Protein AF-A0AAQ1Z6I1-F1 (afdb_monomer)

Nearest PDB structures (foldseek):
  7obj-assembly1_A  TM=4.234E-01  e=6.636E+00  Synechocystis sp. PCC 6803
  4rku-assembly1_D  TM=3.471E-01  e=3.508E+00  Pisum sativum

Structure (mmCIF, N/CA/C/O backbone):
data_AF-A0AAQ1Z6I1-F1
#
_entry.id   AF-A0AAQ1Z6I1-F1
#
loop_
_atom_site.group_PDB
_atom_site.id
_atom_site.type_symbol
_atom_site.label_atom_id
_atom_site.label_alt_id
_atom_site.label_comp_id
_atom_site.label_asym_id
_atom_site.label_entity_id
_atom_site.label_seq_id
_atom_site.pdbx_PDB_ins_code
_atom_site.Cartn_x
_atom_site.Cartn_y
_atom_site.Cartn_z
_atom_site.occupancy
_atom_site.B_iso_or_equiv
_atom_site.auth_seq_id
_atom_site.auth_comp_id
_atom_site.auth_asym_id
_atom_site.au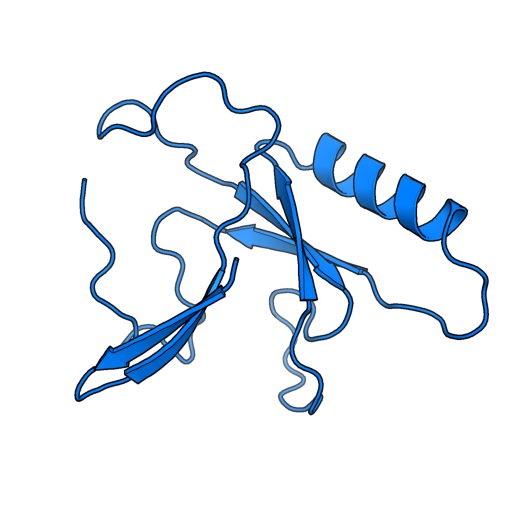th_atom_id
_atom_site.pdbx_PDB_model_num
ATOM 1 N N . MET A 1 1 ? 6.160 -12.928 1.298 1.00 53.50 1 MET A N 1
ATOM 2 C CA . MET A 1 1 ? 6.746 -13.980 0.433 1.00 53.50 1 MET A CA 1
ATOM 3 C C . MET A 1 1 ? 6.064 -13.820 -0.907 1.00 53.50 1 MET A C 1
ATOM 5 O O . MET A 1 1 ? 4.850 -13.676 -0.903 1.00 53.50 1 MET A O 1
ATOM 9 N N . GLY A 1 2 ? 6.829 -13.693 -1.987 1.00 64.69 2 GLY A N 1
ATOM 10 C CA . GLY A 1 2 ? 6.257 -13.457 -3.306 1.00 64.69 2 GLY A CA 1
ATOM 11 C C . GLY A 1 2 ? 5.891 -14.764 -4.000 1.00 64.69 2 GLY A C 1
ATOM 12 O O . GLY A 1 2 ? 6.685 -15.702 -3.958 1.00 64.69 2 GLY A O 1
ATOM 13 N N . GLU A 1 3 ? 4.718 -14.829 -4.617 1.00 70.06 3 GLU A N 1
ATOM 14 C CA . GLU A 1 3 ? 4.284 -15.962 -5.432 1.00 70.06 3 GLU A CA 1
ATOM 15 C C . GLU A 1 3 ? 4.158 -15.539 -6.894 1.00 70.06 3 GLU A C 1
ATOM 17 O O . GLU A 1 3 ? 3.620 -14.476 -7.217 1.00 70.06 3 GLU A O 1
ATOM 22 N N . HIS A 1 4 ? 4.659 -16.386 -7.790 1.00 70.81 4 HIS A N 1
ATOM 23 C CA . HIS A 1 4 ? 4.502 -16.194 -9.222 1.00 70.81 4 HIS A CA 1
ATOM 24 C C . HIS A 1 4 ? 3.125 -16.694 -9.647 1.00 70.81 4 HIS A C 1
ATOM 26 O O . HIS A 1 4 ? 2.797 -17.864 -9.437 1.00 70.81 4 HIS A O 1
ATOM 32 N N . VAL A 1 5 ? 2.327 -15.821 -10.253 1.00 65.75 5 VAL A N 1
ATOM 33 C CA . VAL A 1 5 ? 1.008 -16.170 -10.774 1.00 65.75 5 VAL A CA 1
ATOM 34 C C . VAL A 1 5 ? 1.077 -16.171 -12.292 1.00 65.75 5 VAL A C 1
ATOM 36 O O . VAL A 1 5 ? 1.119 -15.121 -12.934 1.00 65.75 5 VAL A O 1
ATOM 39 N N . ASP A 1 6 ? 1.068 -17.378 -12.856 1.00 67.38 6 ASP A N 1
ATOM 40 C CA . ASP A 1 6 ? 0.951 -17.603 -14.292 1.00 67.38 6 ASP A CA 1
ATOM 41 C C . ASP A 1 6 ? -0.499 -17.880 -14.674 1.00 67.38 6 ASP A C 1
ATOM 43 O O . ASP A 1 6 ? -1.111 -18.861 -14.249 1.00 67.38 6 ASP A O 1
ATOM 47 N N . SER A 1 7 ? -1.046 -17.029 -15.535 1.00 63.44 7 SER A N 1
ATOM 48 C CA . SER A 1 7 ? -2.327 -17.247 -16.197 1.00 63.44 7 SER A CA 1
ATOM 49 C C . SER A 1 7 ? -2.171 -17.072 -17.711 1.00 63.44 7 SER A C 1
ATOM 51 O O . SER A 1 7 ? -1.276 -16.354 -18.156 1.00 63.44 7 SER A O 1
ATOM 53 N N . PRO A 1 8 ? -3.077 -17.626 -18.540 1.00 62.72 8 PRO A N 1
ATOM 54 C CA . PRO A 1 8 ? -3.033 -17.441 -19.995 1.00 62.72 8 PRO A CA 1
ATOM 55 C C . PRO A 1 8 ? -3.081 -15.978 -20.468 1.00 62.72 8 PRO A C 1
ATOM 57 O O . PRO A 1 8 ? -2.889 -15.718 -21.653 1.00 62.72 8 PRO A O 1
ATOM 60 N N . ARG A 1 9 ? -3.410 -15.031 -19.578 1.00 59.06 9 ARG A N 1
ATOM 61 C CA . ARG A 1 9 ? -3.564 -13.602 -19.887 1.00 59.06 9 ARG A CA 1
ATOM 62 C C . ARG A 1 9 ? -2.523 -12.716 -19.205 1.00 59.06 9 ARG A C 1
ATOM 64 O O . ARG A 1 9 ? -2.304 -11.606 -19.671 1.00 59.06 9 ARG A O 1
ATOM 71 N N . ILE A 1 10 ? -1.943 -13.166 -18.094 1.00 63.22 10 ILE A N 1
ATOM 72 C CA . ILE A 1 10 ? -1.107 -12.359 -17.201 1.00 63.22 10 ILE A CA 1
ATOM 73 C C . ILE A 1 10 ? -0.091 -13.279 -16.546 1.00 63.22 10 ILE A C 1
ATOM 75 O O . ILE A 1 10 ? -0.480 -14.272 -15.929 1.00 63.22 10 ILE A O 1
ATOM 79 N N . THR A 1 11 ? 1.170 -12.884 -16.618 1.00 67.00 11 THR A N 1
ATOM 80 C CA . THR A 1 11 ? 2.230 -13.381 -15.748 1.00 67.00 11 THR A CA 1
ATOM 81 C C . THR A 1 11 ? 2.592 -12.238 -14.810 1.00 67.00 11 THR A C 1
ATOM 83 O O . THR A 1 11 ? 3.016 -11.176 -15.272 1.00 67.00 11 THR A O 1
ATOM 86 N N . CYS A 1 12 ? 2.361 -12.407 -13.510 1.00 69.50 12 CYS A N 1
ATOM 87 C CA . CYS A 1 12 ? 2.697 -11.390 -12.520 1.00 69.50 12 CYS A CA 1
ATOM 88 C C . CYS A 1 12 ? 3.325 -11.988 -11.2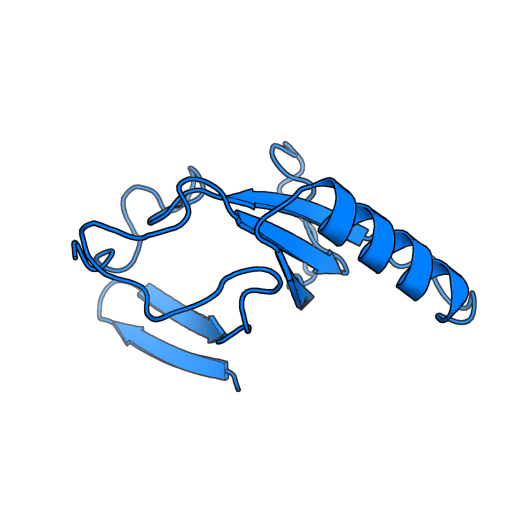64 1.00 69.50 12 CYS A C 1
ATOM 90 O O . CYS A 1 12 ? 3.154 -13.162 -10.935 1.00 69.50 12 CYS A O 1
ATOM 92 N N . TRP A 1 13 ? 4.061 -11.137 -10.555 1.00 73.75 13 TRP A N 1
ATOM 93 C CA . TRP A 1 13 ? 4.539 -11.421 -9.215 1.00 73.75 13 TRP A CA 1
ATOM 94 C C . TRP A 1 13 ? 3.524 -10.870 -8.217 1.00 73.75 13 TRP A C 1
ATOM 96 O O . TRP A 1 13 ? 3.121 -9.710 -8.314 1.00 73.75 13 TRP A O 1
ATOM 106 N N . THR A 1 14 ? 3.079 -11.709 -7.290 1.00 77.44 14 THR A N 1
ATOM 107 C CA . THR A 1 14 ? 2.190 -11.312 -6.198 1.00 77.44 14 THR A CA 1
ATOM 108 C C . THR A 1 14 ? 2.964 -11.285 -4.900 1.00 77.44 14 THR A C 1
ATOM 110 O O . THR A 1 14 ? 3.785 -12.160 -4.655 1.00 77.44 14 THR A O 1
ATOM 113 N N . GLU A 1 15 ? 2.713 -10.287 -4.060 1.00 80.25 15 GLU A N 1
ATOM 114 C CA . GLU A 1 15 ? 3.332 -10.178 -2.743 1.00 80.25 15 GLU A CA 1
ATOM 115 C C . GLU A 1 15 ? 2.262 -10.000 -1.675 1.00 80.25 15 GLU A C 1
ATOM 117 O O . GLU A 1 15 ? 1.380 -9.147 -1.790 1.00 80.25 15 GLU A O 1
ATOM 122 N N . GLU A 1 16 ? 2.351 -10.804 -0.617 1.00 83.56 16 GLU A N 1
ATOM 123 C CA . GLU A 1 16 ? 1.522 -10.622 0.569 1.00 83.56 16 GLU A CA 1
ATOM 124 C C . GLU A 1 16 ? 2.185 -9.637 1.537 1.00 83.56 16 GLU A C 1
ATOM 126 O O . GLU A 1 16 ? 3.332 -9.836 1.957 1.00 83.56 16 GLU A O 1
ATOM 131 N N . VAL A 1 17 ? 1.436 -8.600 1.923 1.00 84.25 17 VAL A N 1
ATOM 132 C CA . VAL A 1 17 ? 1.873 -7.572 2.874 1.00 84.25 17 VAL A CA 1
ATOM 133 C C . VAL A 1 17 ? 0.833 -7.431 3.989 1.00 84.25 17 VAL A C 1
ATOM 135 O O . VAL A 1 17 ? -0.355 -7.269 3.701 1.00 84.25 17 VAL A O 1
ATOM 138 N N . PRO A 1 18 ? 1.244 -7.464 5.271 1.00 86.69 18 PRO A N 1
ATOM 139 C CA . PRO A 1 18 ? 0.319 -7.298 6.382 1.00 86.69 18 PRO A CA 1
ATOM 140 C C . PRO A 1 18 ? -0.230 -5.870 6.422 1.00 86.69 18 PRO A C 1
ATOM 142 O O . PRO A 1 18 ? 0.528 -4.897 6.449 1.00 86.69 18 PRO A O 1
ATOM 145 N N . LEU A 1 19 ? -1.557 -5.752 6.482 1.00 88.81 19 LEU A N 1
ATOM 146 C CA . LEU A 1 19 ? -2.240 -4.471 6.607 1.00 88.81 19 LEU A CA 1
ATOM 147 C C . LEU A 1 19 ? -2.175 -3.960 8.053 1.00 88.81 19 LEU A C 1
ATOM 149 O O . LEU A 1 19 ? -2.862 -4.460 8.944 1.00 88.81 19 LEU A O 1
ATOM 153 N N .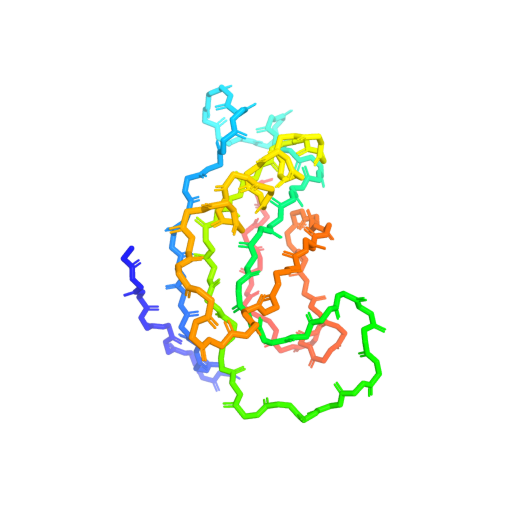 GLN A 1 20 ? -1.355 -2.939 8.279 1.00 90.75 20 GLN A N 1
ATOM 154 C CA . GLN A 1 20 ? -1.165 -2.319 9.585 1.00 90.75 20 GLN A CA 1
ATOM 155 C C . GLN A 1 20 ? -2.365 -1.446 9.963 1.00 90.75 20 GLN A C 1
ATOM 157 O O . GLN A 1 20 ? -2.881 -0.677 9.149 1.00 90.75 20 GLN A O 1
ATOM 162 N N . GLY A 1 21 ? -2.785 -1.536 11.227 1.00 86.88 21 GLY A N 1
ATOM 163 C CA . GLY A 1 21 ? -3.940 -0.793 11.739 1.00 86.88 21 GLY A CA 1
ATOM 164 C C . GLY A 1 21 ? -5.294 -1.379 11.328 1.00 86.88 21 GLY A C 1
ATOM 165 O O . GLY A 1 21 ? -6.308 -0.692 11.449 1.00 86.88 21 GLY A O 1
ATOM 166 N N . TRP A 1 22 ? -5.325 -2.620 10.833 1.00 88.06 22 TRP A N 1
ATOM 167 C CA . TRP A 1 22 ? -6.554 -3.371 10.594 1.00 88.06 22 TRP A CA 1
ATOM 168 C C . TRP A 1 22 ? -6.717 -4.487 11.625 1.00 88.06 22 TRP A C 1
ATOM 170 O O . TRP A 1 22 ? -5.847 -5.344 11.769 1.00 88.06 22 TRP A O 1
ATOM 180 N N . GLU A 1 23 ? -7.853 -4.499 12.321 1.00 82.19 23 GLU A N 1
ATOM 181 C CA . GLU A 1 23 ? -8.185 -5.543 13.287 1.00 82.19 23 GLU A CA 1
ATOM 182 C C . GLU A 1 23 ? -9.308 -6.445 12.766 1.00 82.19 23 GLU A C 1
ATOM 184 O O . GLU A 1 23 ? -10.461 -6.034 12.591 1.00 82.19 23 GLU A O 1
ATOM 189 N N . GLY A 1 24 ? -8.967 -7.719 12.575 1.00 76.31 24 GLY A N 1
ATOM 190 C CA . GLY A 1 24 ? -9.898 -8.769 12.177 1.00 76.31 24 GLY A CA 1
ATOM 191 C C . GLY A 1 24 ? -9.665 -9.294 10.764 1.00 76.31 24 GLY A C 1
ATOM 192 O O . GLY A 1 24 ? -8.778 -8.853 10.037 1.00 76.31 24 GLY A O 1
ATOM 193 N N . LYS A 1 25 ? -10.469 -10.289 10.384 1.00 76.50 25 LYS A N 1
ATOM 194 C CA . LYS A 1 25 ? -10.433 -10.865 9.037 1.00 76.50 25 LYS A CA 1
ATOM 195 C C . LYS A 1 25 ? -11.122 -9.926 8.051 1.00 76.50 25 LYS A C 1
ATOM 197 O O . LYS A 1 25 ? -12.092 -9.266 8.411 1.00 76.50 25 LYS A O 1
ATOM 202 N N . LEU A 1 26 ? -10.614 -9.886 6.823 1.00 72.69 26 LEU A N 1
ATOM 203 C CA . LEU A 1 26 ? -11.313 -9.264 5.704 1.00 72.69 26 LEU A CA 1
ATOM 204 C C . LEU A 1 26 ? -12.543 -10.113 5.360 1.00 72.69 26 LEU A C 1
ATOM 206 O O . LEU A 1 26 ? -12.419 -11.319 5.145 1.00 72.69 26 LEU A O 1
ATOM 210 N N . ASP A 1 27 ? -13.718 -9.490 5.332 1.00 75.25 27 ASP A N 1
ATOM 211 C CA . ASP A 1 27 ? -14.970 -10.111 4.891 1.00 75.25 27 ASP A CA 1
ATOM 212 C C . ASP A 1 27 ? -15.828 -9.121 4.083 1.00 75.25 27 ASP A C 1
ATOM 214 O O . ASP A 1 27 ? -15.526 -7.928 4.023 1.00 75.25 27 ASP A O 1
ATOM 218 N N . LYS A 1 28 ? -16.917 -9.605 3.467 1.00 68.25 28 LYS A N 1
ATOM 219 C CA . LYS A 1 28 ? -17.794 -8.802 2.587 1.00 68.25 28 LYS A CA 1
ATOM 220 C C . LYS A 1 28 ? -18.348 -7.529 3.240 1.00 68.25 28 LYS A C 1
ATOM 222 O O . LYS A 1 28 ? -18.693 -6.574 2.553 1.00 68.25 28 LYS A O 1
ATOM 227 N N . SER A 1 29 ? -18.502 -7.535 4.561 1.00 70.94 29 SER A N 1
ATOM 228 C CA . SER A 1 29 ? -19.053 -6.426 5.348 1.00 70.94 29 SER A CA 1
ATOM 229 C C . SER A 1 29 ? -17.974 -5.574 6.017 1.00 70.94 29 SER A C 1
ATOM 231 O O . SER A 1 29 ? -18.241 -4.449 6.439 1.00 70.94 29 SER A O 1
ATOM 233 N N . ARG A 1 30 ? -16.754 -6.109 6.112 1.00 73.94 30 ARG A N 1
ATOM 234 C CA . ARG A 1 30 ? -15.613 -5.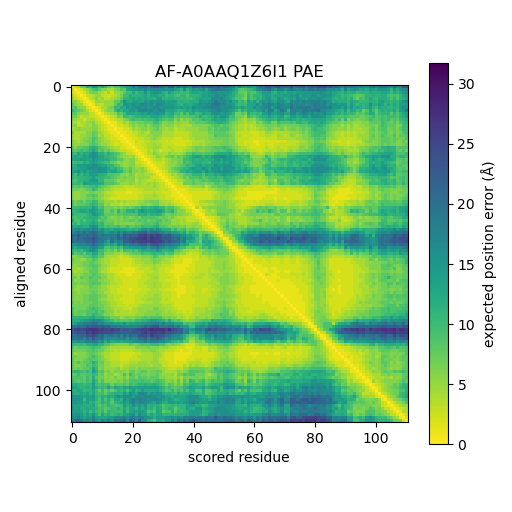529 6.813 1.00 73.94 30 ARG A CA 1
ATOM 235 C C . ARG A 1 30 ? -14.371 -5.659 5.946 1.00 73.94 30 ARG A C 1
ATOM 237 O O . ARG A 1 30 ? -13.562 -6.571 6.106 1.00 73.94 30 ARG A O 1
ATOM 244 N N . PHE A 1 31 ? -14.207 -4.689 5.059 1.00 78.06 31 PHE A N 1
ATOM 245 C CA . PHE A 1 31 ? -12.983 -4.482 4.302 1.00 78.06 31 PHE A CA 1
ATOM 246 C C . PHE A 1 31 ? -12.636 -2.986 4.290 1.00 78.06 31 PHE A C 1
ATOM 248 O O . PHE A 1 31 ? -13.538 -2.140 4.332 1.00 78.06 31 PHE A O 1
ATOM 255 N N . PRO A 1 32 ? -11.343 -2.626 4.286 1.00 76.56 32 PRO A N 1
ATOM 256 C CA . PRO A 1 32 ? -10.924 -1.240 4.182 1.00 76.56 32 PRO A CA 1
ATOM 257 C C . PRO A 1 32 ? -11.308 -0.724 2.795 1.00 76.56 32 PRO A C 1
ATOM 259 O O . PRO A 1 32 ? -10.937 -1.307 1.778 1.00 76.56 32 PRO A O 1
ATOM 262 N N . LYS A 1 33 ? -12.056 0.382 2.751 1.00 82.06 33 LYS A N 1
ATOM 263 C CA . LYS A 1 33 ? -12.371 1.049 1.478 1.00 82.06 33 LYS A CA 1
ATOM 264 C C . LYS A 1 33 ? -11.109 1.565 0.793 1.00 82.06 33 LYS A C 1
ATOM 266 O O . LYS A 1 33 ? -11.031 1.538 -0.426 1.00 82.06 33 LYS A O 1
ATOM 271 N N . LEU A 1 34 ? -10.149 2.013 1.598 1.00 88.19 34 LEU A N 1
ATOM 272 C CA . LEU A 1 34 ? -8.898 2.602 1.159 1.00 88.19 34 LEU A CA 1
ATOM 273 C C . LEU A 1 34 ? -7.748 2.040 1.995 1.00 88.19 34 LEU A C 1
ATOM 275 O O . LEU A 1 34 ? -7.868 1.900 3.214 1.00 88.19 34 LEU A O 1
ATOM 279 N N . VAL A 1 35 ? -6.646 1.734 1.327 1.00 91.31 35 VAL A N 1
ATOM 280 C CA . VAL A 1 35 ? -5.382 1.291 1.907 1.00 91.31 35 VAL A CA 1
ATOM 281 C C . VAL A 1 35 ? -4.277 2.195 1.374 1.00 91.31 35 VAL A C 1
ATOM 283 O O . VAL A 1 35 ? -4.303 2.621 0.224 1.00 91.31 35 VAL A O 1
ATOM 286 N N . TYR A 1 36 ? -3.298 2.486 2.219 1.00 93.06 36 TYR A N 1
ATOM 287 C CA . TYR A 1 36 ? -2.130 3.283 1.876 1.00 93.06 36 TYR A CA 1
ATOM 288 C C . TYR A 1 36 ? -0.931 2.351 1.737 1.00 93.06 36 TYR A C 1
ATOM 290 O O . TYR A 1 36 ? -0.428 1.834 2.737 1.00 93.06 36 TYR A O 1
ATOM 298 N N . LEU A 1 37 ? -0.498 2.106 0.502 1.00 91.50 37 LEU A N 1
ATOM 299 C CA . LEU A 1 37 ? 0.683 1.297 0.208 1.00 91.50 37 LEU A CA 1
ATOM 300 C C . LEU A 1 37 ? 1.923 2.179 0.207 1.00 91.50 37 LEU A C 1
ATOM 302 O O . LEU A 1 37 ? 1.977 3.168 -0.520 1.00 91.50 37 LEU A O 1
ATOM 306 N N . VAL A 1 38 ? 2.917 1.800 1.001 1.00 90.94 38 VAL A N 1
ATOM 307 C CA . VAL A 1 38 ? 4.241 2.419 1.015 1.00 90.94 38 VAL A CA 1
ATOM 308 C C . VAL A 1 38 ? 5.176 1.552 0.199 1.00 90.94 38 VAL A C 1
ATOM 310 O O . VAL A 1 38 ? 5.304 0.355 0.460 1.00 90.94 38 VAL A O 1
ATOM 313 N N . PHE A 1 39 ? 5.860 2.163 -0.753 1.00 88.25 39 PHE A N 1
ATOM 314 C CA . PHE A 1 39 ? 6.859 1.491 -1.568 1.00 88.25 39 PHE A CA 1
ATOM 315 C C . PHE A 1 39 ? 8.079 2.387 -1.757 1.00 88.25 39 PHE A C 1
ATOM 317 O O . PHE A 1 39 ? 8.021 3.611 -1.572 1.00 88.25 39 PHE A O 1
ATOM 324 N N . ARG A 1 40 ? 9.199 1.736 -2.053 1.00 85.62 40 ARG A N 1
ATOM 325 C CA . ARG A 1 40 ? 10.487 2.356 -2.345 1.00 85.62 40 ARG A CA 1
ATOM 326 C C . ARG A 1 40 ? 10.800 2.179 -3.822 1.00 85.62 40 ARG A C 1
ATOM 328 O O . ARG A 1 40 ? 10.607 1.087 -4.356 1.00 85.62 40 ARG A O 1
ATOM 335 N N . GLU A 1 41 ? 11.319 3.239 -4.428 1.00 80.12 41 GLU A N 1
ATOM 336 C CA . GLU A 1 41 ? 11.527 3.364 -5.872 1.00 80.12 41 GLU A CA 1
ATOM 337 C C . GLU A 1 41 ? 10.239 3.185 -6.701 1.00 80.12 41 GLU A C 1
ATOM 339 O O . GLU A 1 41 ? 9.158 2.890 -6.188 1.00 80.12 41 GLU A O 1
ATOM 344 N N . GLY A 1 42 ? 10.341 3.368 -8.017 1.00 75.31 42 GLY A N 1
ATOM 345 C CA . GLY A 1 42 ? 9.218 3.243 -8.939 1.00 75.31 42 GLY A CA 1
ATOM 346 C C . GLY A 1 42 ? 8.419 4.540 -9.071 1.00 75.31 42 GLY A C 1
ATOM 347 O O . GLY A 1 42 ? 8.926 5.639 -8.877 1.00 75.31 42 GLY A O 1
ATOM 348 N N . TYR A 1 43 ? 7.150 4.437 -9.471 1.00 75.81 43 TYR A N 1
ATOM 349 C CA . TYR A 1 43 ? 6.373 5.620 -9.848 1.00 75.81 43 TYR A CA 1
ATOM 350 C C . TYR A 1 43 ? 5.516 6.157 -8.706 1.00 75.81 43 TYR A C 1
ATOM 352 O O . TYR A 1 43 ? 4.689 5.448 -8.129 1.00 75.81 43 TYR A O 1
ATOM 360 N N . ALA A 1 44 ? 5.599 7.467 -8.482 1.00 77.56 44 ALA A N 1
ATOM 361 C CA . ALA A 1 44 ? 4.585 8.185 -7.724 1.00 77.56 44 ALA A CA 1
ATOM 362 C C . ALA A 1 44 ? 3.182 7.962 -8.324 1.00 77.56 44 ALA A C 1
ATOM 364 O O . ALA A 1 44 ? 3.016 7.802 -9.540 1.00 77.56 44 ALA A O 1
ATOM 365 N N . GLN A 1 45 ? 2.157 7.964 -7.468 1.00 77.50 45 GLN A N 1
ATOM 366 C CA . GLN A 1 45 ? 0.781 7.769 -7.921 1.00 77.50 45 GLN A CA 1
ATOM 367 C C . GLN A 1 45 ? 0.409 8.866 -8.919 1.00 77.50 45 GLN A C 1
ATOM 369 O O . GLN A 1 45 ? 0.707 10.036 -8.688 1.00 77.50 45 GLN A O 1
ATOM 374 N N . HIS A 1 46 ? -0.239 8.492 -10.023 1.00 76.81 46 HIS A N 1
ATOM 375 C CA . HIS A 1 46 ? -0.615 9.411 -11.107 1.00 76.81 46 HIS A CA 1
ATOM 376 C C . HIS A 1 46 ? 0.564 10.069 -11.848 1.00 76.81 46 HIS A C 1
ATOM 378 O O . HIS A 1 46 ? 0.355 11.022 -12.601 1.00 76.81 46 HIS A O 1
ATOM 384 N N . SER A 1 47 ? 1.793 9.568 -11.685 1.00 73.06 47 SER A N 1
ATOM 385 C CA . SER A 1 47 ? 2.921 10.022 -12.498 1.00 73.06 47 SER A CA 1
ATOM 386 C C . SER A 1 47 ? 2.699 9.680 -13.974 1.00 73.06 47 SER A C 1
ATOM 388 O O . SER A 1 47 ? 2.338 8.557 -14.327 1.00 73.06 47 SER A O 1
ATOM 390 N N . SER A 1 48 ? 2.931 10.658 -14.851 1.00 64.12 48 SER A N 1
ATOM 391 C CA . SER A 1 48 ? 2.882 10.493 -16.308 1.00 64.12 48 SER A CA 1
ATOM 392 C C . SER A 1 48 ? 4.180 9.923 -16.887 1.00 64.12 48 SER A C 1
ATOM 394 O O . SER A 1 48 ? 4.221 9.560 -18.067 1.00 64.12 48 SER A O 1
ATOM 396 N N . VAL A 1 49 ? 5.241 9.845 -16.076 1.00 61.94 49 VAL A N 1
ATOM 397 C CA . VAL A 1 49 ? 6.535 9.290 -16.474 1.00 61.94 49 VAL A CA 1
ATOM 398 C C . VAL A 1 49 ? 6.381 7.778 -16.574 1.00 61.94 49 VAL A C 1
ATOM 400 O O . VAL A 1 49 ? 6.044 7.119 -15.602 1.00 61.94 49 VAL A O 1
ATOM 403 N N . ARG A 1 50 ? 6.590 7.235 -17.776 1.00 55.94 50 ARG A N 1
ATOM 404 C CA . ARG A 1 50 ? 6.324 5.824 -18.109 1.00 55.94 50 ARG A CA 1
ATOM 405 C C . ARG A 1 50 ? 7.537 4.902 -17.965 1.00 55.94 50 ARG A C 1
ATOM 407 O O . ARG A 1 50 ? 7.422 3.735 -18.326 1.00 55.94 50 ARG A O 1
ATOM 414 N N . TYR A 1 51 ? 8.692 5.424 -17.539 1.00 51.00 51 TYR A N 1
ATOM 415 C CA . TYR A 1 51 ? 9.946 4.671 -17.593 1.00 51.00 51 TYR A CA 1
ATOM 416 C C . TYR A 1 51 ? 10.913 4.980 -16.433 1.00 51.00 51 TYR A C 1
ATOM 418 O O . TYR A 1 51 ? 11.755 5.868 -16.511 1.00 51.00 51 TYR A O 1
ATOM 426 N N . GLN A 1 52 ? 10.793 4.215 -15.357 1.00 55.50 52 GLN A N 1
ATOM 427 C CA . GLN A 1 52 ? 11.892 3.716 -14.551 1.00 55.50 52 GLN A CA 1
ATOM 428 C C . GLN A 1 52 ? 11.890 2.196 -14.745 1.00 55.50 52 GLN A C 1
ATOM 430 O O . GLN A 1 52 ? 10.861 1.547 -14.569 1.00 55.50 52 GLN A O 1
ATOM 435 N N . GLU A 1 53 ? 13.039 1.624 -15.103 1.00 57.19 53 GLU A N 1
ATOM 436 C CA . GLU A 1 53 ? 13.251 0.165 -15.175 1.00 57.19 53 GLU A CA 1
ATOM 437 C C . GLU A 1 53 ? 13.253 -0.497 -13.785 1.00 57.19 53 GLU A C 1
ATOM 439 O O . GLU A 1 53 ? 13.553 -1.680 -13.642 1.00 57.19 53 GLU A O 1
ATOM 444 N N . ILE A 1 54 ? 12.946 0.275 -12.742 1.00 63.56 54 ILE A N 1
ATOM 445 C CA . ILE A 1 54 ? 13.041 -0.143 -11.357 1.00 63.56 54 ILE A CA 1
ATOM 446 C C . ILE A 1 54 ? 11.685 -0.690 -10.926 1.00 63.56 54 ILE A C 1
ATOM 448 O O . ILE A 1 54 ? 10.662 -0.006 -10.989 1.00 63.56 54 ILE A O 1
ATOM 452 N N . SER A 1 55 ? 11.691 -1.951 -10.503 1.00 68.25 55 SER A N 1
ATOM 453 C CA . SER A 1 55 ? 10.520 -2.580 -9.899 1.00 68.25 55 SER A CA 1
ATOM 454 C C . SER A 1 55 ? 10.291 -1.963 -8.514 1.00 68.25 55 SER A C 1
ATOM 456 O O . SER A 1 55 ? 11.227 -1.981 -7.712 1.00 68.25 55 SER A O 1
ATOM 458 N N . PRO A 1 56 ? 9.102 -1.397 -8.230 1.00 76.94 56 PRO A N 1
ATOM 459 C CA . PRO A 1 56 ? 8.812 -0.822 -6.923 1.00 76.94 56 PRO A CA 1
ATOM 460 C C . PRO A 1 56 ? 8.851 -1.913 -5.850 1.00 76.94 56 PRO A C 1
ATOM 462 O O . PRO A 1 56 ? 8.285 -2.989 -6.033 1.00 76.94 56 PRO A O 1
ATOM 465 N N . ASP A 1 57 ? 9.498 -1.615 -4.730 1.00 84.81 57 ASP A N 1
ATOM 466 C CA . ASP A 1 57 ? 9.627 -2.518 -3.585 1.00 84.81 57 ASP A CA 1
ATOM 467 C C . ASP A 1 57 ? 8.551 -2.173 -2.548 1.00 84.81 57 ASP A C 1
ATOM 469 O O . ASP A 1 57 ? 8.580 -1.081 -1.969 1.00 84.81 57 ASP A O 1
ATOM 473 N N . ILE A 1 58 ? 7.567 -3.057 -2.340 1.00 88.06 58 ILE A N 1
ATOM 474 C CA . ILE A 1 58 ? 6.462 -2.799 -1.407 1.00 88.06 58 ILE A CA 1
ATOM 475 C C . ILE A 1 58 ? 6.957 -2.996 0.026 1.00 88.06 58 ILE A C 1
ATOM 477 O O . ILE A 1 58 ? 7.292 -4.093 0.462 1.00 88.06 58 ILE A O 1
ATOM 481 N N . LEU A 1 59 ? 6.941 -1.919 0.805 1.00 89.50 59 LEU A N 1
ATOM 482 C CA . LEU A 1 59 ? 7.513 -1.904 2.147 1.00 89.50 59 LEU A CA 1
ATOM 483 C C . LEU A 1 59 ? 6.492 -2.141 3.257 1.00 89.50 59 LEU A C 1
ATOM 485 O O . LEU A 1 59 ? 6.852 -2.684 4.307 1.00 89.50 59 LEU A O 1
ATOM 489 N N . ALA A 1 60 ? 5.262 -1.652 3.080 1.00 91.62 60 ALA A N 1
ATOM 490 C CA . ALA A 1 60 ? 4.189 -1.755 4.065 1.00 91.62 60 ALA A CA 1
ATOM 491 C C . ALA A 1 60 ? 2.829 -1.324 3.488 1.00 91.62 60 ALA A C 1
ATOM 493 O O . ALA A 1 60 ? 2.753 -0.610 2.490 1.00 91.62 60 ALA A O 1
ATOM 494 N N . ALA A 1 61 ? 1.753 -1.713 4.172 1.00 92.69 61 ALA A N 1
ATOM 495 C CA . ALA A 1 61 ? 0.384 -1.295 3.891 1.00 92.69 61 ALA A CA 1
ATOM 496 C C . ALA A 1 61 ? -0.280 -0.782 5.177 1.00 92.69 61 ALA A C 1
ATOM 498 O O . ALA A 1 61 ? -0.124 -1.400 6.231 1.00 92.69 61 ALA A O 1
ATOM 499 N N . PHE A 1 62 ? -1.044 0.310 5.100 1.00 93.50 62 PHE A N 1
ATOM 500 C CA . PHE A 1 62 ? -1.697 0.941 6.255 1.00 93.50 62 PHE A CA 1
ATOM 501 C C . PHE A 1 62 ? -3.168 1.264 5.990 1.00 93.50 62 PHE A C 1
ATOM 503 O O . PHE A 1 62 ? -3.560 1.550 4.861 1.00 93.50 62 PHE A O 1
ATOM 510 N N . THR A 1 63 ? -3.984 1.287 7.043 1.00 91.75 63 THR A N 1
ATOM 511 C CA . THR A 1 63 ? -5.382 1.752 6.974 1.00 91.75 63 THR A CA 1
ATOM 512 C C . THR A 1 63 ? -5.522 3.275 7.018 1.00 91.75 63 THR A C 1
ATOM 514 O O . THR A 1 63 ? -6.580 3.799 6.672 1.00 91.75 63 THR A O 1
ATOM 517 N N . THR A 1 64 ? -4.473 4.002 7.421 1.00 91.94 64 THR A N 1
ATOM 518 C CA . THR A 1 64 ? -4.473 5.469 7.527 1.00 91.94 64 THR A CA 1
ATOM 519 C C . THR A 1 64 ? -3.252 6.098 6.864 1.00 91.94 64 THR A C 1
ATOM 521 O O . THR A 1 64 ? -2.162 5.515 6.824 1.00 91.94 64 THR A O 1
ATOM 524 N N . ARG A 1 65 ? -3.430 7.325 6.363 1.00 92.94 65 ARG A N 1
ATOM 525 C CA . ARG A 1 65 ? -2.375 8.089 5.690 1.00 92.94 65 ARG A CA 1
ATOM 526 C C . ARG A 1 65 ? -1.281 8.504 6.664 1.00 92.94 65 ARG A C 1
ATOM 528 O O . ARG A 1 65 ? -0.100 8.453 6.334 1.00 92.94 65 ARG A O 1
ATOM 535 N N . GLU A 1 66 ? -1.673 8.892 7.871 1.00 94.06 66 GLU A N 1
ATOM 536 C CA . GLU A 1 66 ? -0.781 9.382 8.920 1.00 94.06 66 GLU A CA 1
ATOM 537 C C . GLU A 1 66 ? 0.206 8.293 9.360 1.00 94.06 66 GLU A C 1
ATOM 539 O O . GLU A 1 66 ? 1.389 8.569 9.581 1.00 94.06 66 GLU A O 1
ATOM 544 N N . ALA A 1 67 ? -0.256 7.039 9.444 1.00 92.94 67 ALA A N 1
ATOM 545 C CA . ALA A 1 67 ? 0.597 5.902 9.771 1.00 92.94 67 ALA A CA 1
ATOM 546 C C . ALA A 1 67 ? 1.620 5.630 8.658 1.00 92.94 67 ALA A C 1
ATOM 548 O O . ALA A 1 67 ? 2.811 5.499 8.946 1.00 92.94 67 ALA A O 1
ATOM 549 N N . ALA A 1 68 ? 1.184 5.649 7.394 1.00 93.25 68 ALA A N 1
ATOM 550 C CA . ALA A 1 68 ? 2.068 5.499 6.238 1.00 93.25 68 ALA A CA 1
ATOM 551 C C . ALA A 1 68 ? 3.138 6.604 6.172 1.00 93.25 68 ALA A C 1
ATOM 553 O O . ALA A 1 68 ? 4.320 6.326 5.978 1.00 93.25 68 ALA A O 1
ATOM 554 N N . GLN A 1 69 ? 2.754 7.862 6.404 1.00 93.44 69 GLN A N 1
ATOM 555 C CA . GLN A 1 69 ? 3.690 8.993 6.443 1.00 93.44 69 GLN A CA 1
ATOM 556 C C . GLN A 1 69 ? 4.709 8.864 7.580 1.00 93.44 69 GLN A C 1
ATOM 558 O O . GLN A 1 69 ? 5.897 9.127 7.387 1.00 93.44 69 GLN A O 1
ATOM 563 N N . THR A 1 70 ? 4.259 8.435 8.760 1.00 93.06 70 THR A N 1
ATOM 564 C CA . THR A 1 70 ? 5.140 8.204 9.911 1.00 93.06 70 THR A CA 1
ATOM 565 C C . THR A 1 70 ? 6.166 7.108 9.614 1.00 93.06 70 THR A C 1
ATOM 567 O O . THR A 1 70 ? 7.339 7.257 9.968 1.00 93.06 70 THR A O 1
ATOM 570 N N . ASP A 1 71 ? 5.754 6.036 8.930 1.00 92.06 71 ASP A N 1
ATOM 571 C CA . ASP A 1 71 ? 6.645 4.955 8.501 1.00 92.06 71 ASP A CA 1
ATOM 572 C C . ASP A 1 71 ? 7.711 5.453 7.514 1.00 92.06 71 ASP A C 1
ATOM 574 O O . ASP A 1 71 ? 8.901 5.238 7.745 1.00 92.06 71 ASP A O 1
ATOM 578 N N . VAL A 1 72 ? 7.319 6.217 6.487 1.00 90.06 72 VAL A N 1
ATOM 579 C CA . VAL A 1 72 ? 8.259 6.824 5.525 1.00 90.06 72 VAL A CA 1
ATOM 580 C C . VAL A 1 72 ? 9.300 7.696 6.233 1.00 90.06 72 VAL A C 1
ATOM 582 O O . VAL A 1 72 ? 10.500 7.510 6.029 1.00 90.06 72 VAL A O 1
ATOM 585 N N . VAL A 1 73 ? 8.874 8.596 7.127 1.00 89.62 73 VAL A N 1
ATOM 586 C CA . VAL A 1 73 ? 9.793 9.462 7.891 1.00 89.62 73 VAL A CA 1
ATOM 587 C C . VAL A 1 73 ? 10.733 8.638 8.779 1.00 89.62 73 VAL A C 1
ATOM 589 O O . VAL A 1 73 ? 11.912 8.968 8.922 1.00 89.62 73 VAL A O 1
ATOM 592 N N . SER A 1 74 ? 10.232 7.566 9.393 1.00 88.81 74 SER A N 1
ATOM 593 C CA . SER A 1 74 ? 11.035 6.654 10.215 1.00 88.81 74 SER A CA 1
ATOM 594 C C . SER A 1 74 ? 12.105 5.934 9.390 1.00 88.81 74 SER A C 1
ATOM 596 O O . SER A 1 74 ? 13.249 5.823 9.833 1.00 88.81 74 SER A O 1
ATOM 598 N N . ARG A 1 75 ? 11.768 5.488 8.174 1.00 87.50 75 ARG A N 1
ATOM 599 C CA . ARG A 1 75 ? 12.698 4.814 7.254 1.00 87.50 75 ARG A CA 1
ATOM 600 C C . ARG A 1 75 ? 13.758 5.757 6.707 1.00 87.50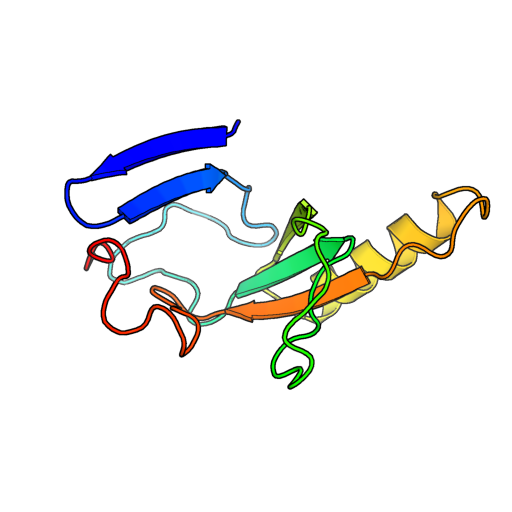 75 ARG A C 1
ATOM 602 O O . ARG A 1 75 ? 14.936 5.430 6.789 1.00 87.50 75 ARG A O 1
ATOM 609 N N . GLN A 1 76 ? 13.367 6.956 6.281 1.00 84.31 76 GLN A N 1
ATOM 610 C CA . GLN A 1 76 ? 14.300 7.995 5.830 1.00 84.31 76 GLN A CA 1
ATOM 611 C C . GLN A 1 76 ? 15.346 8.353 6.895 1.00 84.31 76 GLN A C 1
ATOM 613 O O . GLN A 1 76 ? 16.490 8.639 6.567 1.00 84.31 76 GLN A O 1
ATOM 618 N N . LYS A 1 77 ? 14.979 8.310 8.184 1.00 83.81 77 LYS A N 1
ATOM 619 C CA . LYS A 1 77 ? 15.923 8.530 9.295 1.00 83.81 77 LYS A CA 1
ATOM 620 C C . LYS A 1 77 ? 16.885 7.362 9.530 1.00 83.81 77 LYS A C 1
ATOM 622 O O . LYS A 1 77 ? 17.925 7.566 10.151 1.00 83.81 77 LYS A O 1
ATOM 627 N N . LYS A 1 78 ? 16.512 6.145 9.127 1.00 80.50 78 LYS A N 1
ATOM 628 C CA . LYS A 1 78 ? 17.276 4.911 9.365 1.00 80.50 78 LYS A CA 1
ATOM 629 C C . LYS A 1 78 ? 18.181 4.534 8.194 1.00 80.50 78 LYS A C 1
ATOM 631 O O . LYS A 1 78 ? 19.194 3.882 8.433 1.00 80.50 78 LYS A O 1
ATOM 636 N N . GLU A 1 79 ? 17.828 4.899 6.963 1.00 70.56 79 GLU A N 1
ATOM 637 C CA . GLU A 1 79 ? 18.644 4.576 5.791 1.00 70.56 79 GLU A CA 1
ATOM 638 C C . GLU A 1 79 ? 19.871 5.507 5.696 1.00 70.56 79 GLU A C 1
ATOM 640 O O . GLU A 1 79 ? 19.721 6.731 5.666 1.00 70.56 79 GLU A O 1
ATOM 645 N N . PRO A 1 80 ? 21.104 4.961 5.668 1.00 58.62 80 PRO A N 1
ATOM 646 C CA . PRO A 1 80 ? 22.300 5.758 5.439 1.00 58.62 80 PRO A CA 1
ATOM 647 C C . PRO A 1 80 ? 22.297 6.302 4.006 1.00 58.62 80 PRO A C 1
ATOM 649 O O . PRO A 1 80 ? 22.001 5.590 3.051 1.00 58.62 80 PRO A O 1
ATOM 652 N N . SER A 1 81 ? 22.662 7.576 3.881 1.00 57.50 81 SER A N 1
ATOM 653 C CA . SER A 1 81 ? 22.509 8.484 2.735 1.00 57.50 81 SER A CA 1
ATOM 654 C C . SER A 1 81 ? 23.295 8.138 1.458 1.00 57.50 81 SER A C 1
ATOM 656 O O . SER A 1 81 ? 23.735 9.049 0.757 1.00 57.50 81 SER A O 1
ATOM 658 N N . PHE A 1 82 ? 23.559 6.864 1.164 1.00 50.78 82 PHE A N 1
ATOM 659 C CA . PHE A 1 82 ? 24.412 6.500 0.029 1.00 50.78 82 PHE A CA 1
ATOM 660 C C . PHE A 1 82 ? 23.716 6.697 -1.325 1.00 50.78 82 PHE A C 1
ATOM 662 O O . PHE A 1 82 ? 24.393 6.997 -2.304 1.00 50.78 82 PHE A O 1
ATOM 669 N N . LEU A 1 83 ? 22.381 6.624 -1.365 1.00 57.75 83 LEU A N 1
ATOM 670 C CA . LEU A 1 83 ? 21.538 7.084 -2.470 1.00 57.75 83 LEU A CA 1
ATOM 671 C C . LEU A 1 83 ? 20.241 7.672 -1.887 1.00 57.75 83 LEU A C 1
ATOM 673 O O . LEU A 1 83 ? 19.750 7.150 -0.884 1.00 57.75 83 LEU A O 1
ATOM 677 N N . PRO A 1 84 ? 19.689 8.760 -2.450 1.00 59.16 84 PRO A N 1
ATOM 678 C CA . PRO A 1 84 ? 18.353 9.207 -2.085 1.00 59.16 84 PRO A CA 1
ATOM 679 C C . PRO A 1 84 ? 17.340 8.166 -2.574 1.00 59.16 84 PRO A C 1
ATOM 681 O O . PRO A 1 84 ? 16.969 8.179 -3.741 1.00 59.16 84 PRO A O 1
ATOM 684 N N . SER A 1 85 ? 16.925 7.259 -1.688 1.00 68.56 85 SER A N 1
ATOM 685 C CA . SER A 1 85 ? 15.806 6.357 -1.957 1.00 68.56 85 SER A CA 1
ATOM 686 C C . SER A 1 85 ? 14.523 7.184 -2.045 1.00 68.56 85 SER A C 1
ATOM 688 O O . SER A 1 85 ? 14.178 7.905 -1.096 1.00 68.56 85 SER A O 1
ATOM 690 N N . GLU A 1 86 ? 13.804 7.096 -3.161 1.00 81.25 86 GLU A N 1
ATOM 691 C CA . GLU A 1 86 ? 12.489 7.725 -3.269 1.00 81.25 86 GLU A CA 1
ATOM 692 C C . GLU A 1 86 ? 11.440 6.835 -2.599 1.00 81.25 86 GLU A C 1
ATOM 694 O O . GLU A 1 86 ? 11.334 5.638 -2.865 1.00 81.25 86 GLU A O 1
ATOM 699 N N . PHE A 1 87 ? 10.665 7.426 -1.690 1.00 87.50 87 PHE A N 1
ATOM 700 C CA . PHE A 1 87 ? 9.545 6.761 -1.036 1.00 87.50 87 PHE A CA 1
ATOM 701 C C . PHE A 1 87 ? 8.246 7.369 -1.530 1.00 87.50 87 PHE A C 1
ATOM 703 O O . PHE A 1 87 ? 8.099 8.592 -1.625 1.00 87.50 87 PHE A O 1
ATOM 710 N N . HIS A 1 88 ? 7.270 6.511 -1.766 1.00 88.56 88 HIS A N 1
ATOM 711 C CA . HIS A 1 88 ? 5.978 6.916 -2.275 1.00 88.56 88 HIS A CA 1
ATOM 712 C C . HIS A 1 88 ? 4.858 6.229 -1.497 1.00 88.56 88 HIS A C 1
ATOM 714 O O . HIS A 1 88 ? 5.025 5.142 -0.942 1.00 88.56 88 HIS A O 1
ATOM 720 N N . ILE A 1 89 ? 3.707 6.899 -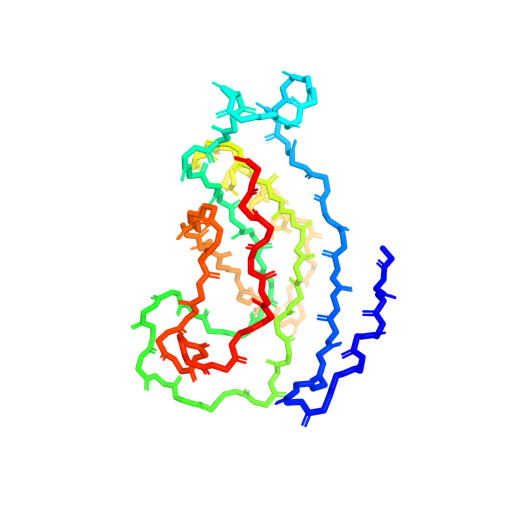1.455 1.00 91.62 89 ILE A N 1
ATOM 721 C CA . ILE A 1 89 ? 2.488 6.396 -0.828 1.00 91.62 89 ILE A CA 1
ATOM 722 C C . ILE A 1 89 ? 1.408 6.374 -1.903 1.00 91.62 89 ILE A C 1
ATOM 724 O O . ILE A 1 89 ? 1.112 7.416 -2.487 1.00 91.62 89 ILE A O 1
ATOM 728 N N . TRP A 1 90 ? 0.844 5.202 -2.176 1.00 91.19 90 TRP A N 1
ATOM 729 C CA . TRP A 1 90 ? -0.314 5.043 -3.054 1.00 91.19 90 TRP A CA 1
ATOM 730 C C . TRP A 1 90 ? -1.575 4.855 -2.230 1.00 91.19 90 TRP A C 1
ATOM 732 O O . TRP A 1 90 ? -1.606 4.055 -1.298 1.00 91.19 90 TRP A O 1
ATOM 742 N N . GLU A 1 91 ? -2.626 5.556 -2.625 1.00 91.88 91 GLU A N 1
ATOM 743 C CA . GLU A 1 91 ? -3.984 5.372 -2.134 1.00 91.88 91 GLU A CA 1
ATOM 744 C C . GLU A 1 91 ? -4.673 4.324 -3.017 1.00 91.88 91 GLU A C 1
ATOM 746 O O . GLU A 1 91 ? -4.966 4.583 -4.185 1.00 91.88 91 GLU A O 1
ATOM 751 N N . VAL A 1 92 ? -4.882 3.116 -2.492 1.00 88.38 92 VAL A N 1
ATOM 752 C CA . VAL A 1 92 ? -5.461 1.997 -3.245 1.00 88.38 92 VAL A CA 1
ATOM 753 C C . VAL A 1 92 ? -6.781 1.550 -2.641 1.00 88.38 92 VAL A C 1
ATOM 755 O O . VAL A 1 92 ? -6.910 1.352 -1.434 1.00 88.38 92 VAL A O 1
ATOM 758 N N . GLU A 1 93 ? -7.774 1.377 -3.501 1.00 85.69 93 GLU A N 1
ATOM 759 C CA . GLU A 1 93 ? -9.046 0.764 -3.133 1.00 85.69 93 GLU A CA 1
ATOM 760 C C . GLU A 1 93 ? -8.982 -0.754 -3.319 1.00 85.69 93 GLU A C 1
ATOM 762 O O . GLU A 1 93 ? -8.117 -1.294 -4.018 1.00 85.69 93 GLU A O 1
ATOM 767 N N . PHE A 1 94 ? -9.923 -1.468 -2.703 1.00 75.88 94 PHE A N 1
ATOM 768 C CA . PHE A 1 94 ? -10.067 -2.892 -2.966 1.00 75.88 94 PHE A CA 1
ATOM 769 C C . PHE A 1 94 ? -10.316 -3.141 -4.461 1.00 75.88 94 PHE A C 1
ATOM 771 O O . PHE A 1 94 ? -11.192 -2.522 -5.063 1.00 75.88 94 PHE A O 1
ATOM 778 N N . GLY A 1 95 ? -9.544 -4.046 -5.064 1.00 73.88 95 GLY A N 1
ATOM 779 C CA . GLY A 1 95 ? -9.630 -4.293 -6.502 1.00 73.88 95 GLY A CA 1
ATOM 780 C C . GLY A 1 95 ? -9.036 -3.187 -7.374 1.00 73.88 95 GLY A C 1
ATOM 781 O O . GLY A 1 95 ? -9.341 -3.108 -8.563 1.00 73.88 95 GLY A O 1
ATOM 782 N N . PHE A 1 96 ? -8.201 -2.314 -6.810 1.00 75.00 96 PHE A N 1
ATOM 783 C CA . PHE A 1 96 ? -7.519 -1.297 -7.591 1.00 75.00 96 PHE A CA 1
ATOM 784 C C . PHE A 1 96 ? -6.624 -1.935 -8.661 1.00 75.00 96 PHE A C 1
ATOM 786 O O . PHE A 1 96 ? -5.694 -2.686 -8.371 1.00 75.00 96 PHE A O 1
ATOM 793 N N . LEU A 1 97 ? -6.890 -1.574 -9.913 1.00 71.75 97 LEU A N 1
ATOM 794 C CA . LEU A 1 97 ? -6.016 -1.816 -11.050 1.00 71.75 97 LEU A CA 1
ATOM 795 C C . LEU A 1 97 ? -5.600 -0.458 -11.600 1.00 71.75 97 LEU A C 1
ATOM 797 O O . LEU A 1 97 ? -6.451 0.413 -11.830 1.00 71.75 97 LEU A O 1
ATOM 801 N N . THR A 1 98 ? -4.302 -0.278 -11.847 1.00 68.81 98 THR A N 1
ATOM 802 C CA . THR A 1 98 ? -3.842 0.911 -12.569 1.00 68.81 98 THR A CA 1
ATOM 803 C C . THR A 1 98 ? -4.473 0.923 -13.963 1.00 68.81 98 THR A C 1
ATOM 805 O O . THR A 1 98 ? -4.852 -0.121 -14.500 1.00 68.81 98 THR A O 1
ATOM 808 N N . GLU A 1 99 ? -4.632 2.107 -14.559 1.00 67.31 99 GLU A N 1
ATOM 809 C CA . GLU A 1 99 ? -5.358 2.271 -15.830 1.00 67.31 99 GLU A CA 1
ATOM 810 C C . GLU A 1 99 ? -4.855 1.334 -16.935 1.00 67.31 99 GLU A C 1
ATOM 812 O O . GLU A 1 99 ? -5.649 0.806 -17.711 1.00 67.31 99 GLU A O 1
ATOM 817 N N . ASN A 1 100 ? -3.553 1.047 -16.931 1.00 60.88 100 ASN A N 1
ATOM 818 C CA . ASN A 1 100 ? -2.895 0.169 -17.893 1.00 60.88 100 ASN A CA 1
ATOM 819 C C . ASN A 1 100 ? -3.331 -1.304 -17.781 1.00 60.88 100 ASN A C 1
ATOM 821 O O . ASN A 1 100 ? -3.223 -2.039 -18.758 1.00 60.88 100 ASN A O 1
ATOM 825 N N . PHE A 1 101 ? -3.845 -1.732 -16.623 1.00 63.09 101 PHE A N 1
ATOM 826 C CA . PHE A 1 101 ? -4.250 -3.117 -16.357 1.00 63.09 101 PHE A CA 1
ATOM 827 C C . PHE A 1 101 ? -5.758 -3.284 -16.143 1.00 63.09 101 PHE A C 1
ATOM 829 O O . PHE A 1 101 ? -6.212 -4.404 -15.929 1.00 63.09 101 PHE A O 1
ATOM 836 N N . ARG A 1 102 ? -6.574 -2.226 -16.267 1.00 63.88 102 ARG A N 1
ATOM 837 C CA . ARG A 1 102 ? -8.039 -2.297 -16.051 1.00 63.88 102 ARG A CA 1
ATOM 838 C C . ARG A 1 102 ? -8.781 -3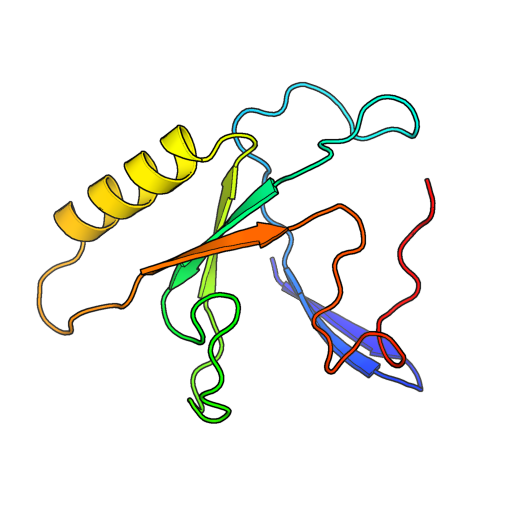.334 -16.913 1.00 63.88 102 ARG A C 1
ATOM 840 O O . ARG A 1 102 ? -9.888 -3.713 -16.555 1.00 63.88 102 ARG A O 1
ATOM 847 N N . GLY A 1 103 ? -8.199 -3.797 -18.023 1.00 62.22 103 GLY A N 1
ATOM 848 C CA . GLY A 1 103 ? -8.753 -4.869 -18.872 1.00 62.22 103 GLY A CA 1
ATOM 849 C C . GLY A 1 103 ? -7.935 -6.166 -18.897 1.00 62.22 103 GLY A C 1
ATOM 850 O O . GLY A 1 103 ? -8.302 -7.105 -19.599 1.00 62.22 103 GLY A O 1
ATOM 851 N N . GLN A 1 104 ? -6.817 -6.204 -18.173 1.00 61.75 104 GLN A N 1
ATOM 852 C CA . GLN A 1 104 ? -5.851 -7.305 -18.143 1.00 61.75 104 GLN A CA 1
ATOM 853 C C . GLN A 1 104 ? -5.411 -7.599 -16.706 1.00 61.75 104 GLN A C 1
ATOM 855 O O . GLN A 1 104 ? -4.292 -8.036 -16.493 1.00 61.75 104 GLN A O 1
ATOM 860 N N . GLY A 1 105 ? -6.231 -7.278 -15.707 1.00 58.06 105 GLY A N 1
ATOM 861 C CA . GLY A 1 105 ? -5.964 -7.629 -14.317 1.00 58.06 105 GLY A CA 1
ATOM 862 C C . GLY A 1 105 ? -6.467 -9.040 -14.016 1.00 58.06 105 GLY A C 1
ATOM 863 O O . GLY A 1 105 ? -7.377 -9.515 -14.707 1.00 58.06 105 GLY A O 1
ATOM 864 N N . PRO A 1 106 ? -5.894 -9.732 -13.015 1.00 60.81 106 PRO A N 1
ATOM 865 C CA . PRO A 1 106 ? -6.487 -10.969 -12.525 1.00 60.81 106 PRO A CA 1
ATOM 866 C C . PRO A 1 106 ? -7.918 -10.682 -12.053 1.00 60.81 106 PRO A C 1
ATOM 868 O O . PRO A 1 106 ? -8.230 -9.550 -11.672 1.00 60.81 106 PRO A O 1
ATOM 871 N N . GLU A 1 107 ? -8.795 -11.691 -12.087 1.00 62.09 107 GLU A N 1
ATOM 872 C CA . GLU A 1 107 ? -10.129 -11.543 -11.503 1.00 62.09 107 GLU A CA 1
ATOM 873 C C . GLU A 1 107 ? -9.972 -11.127 -10.042 1.00 62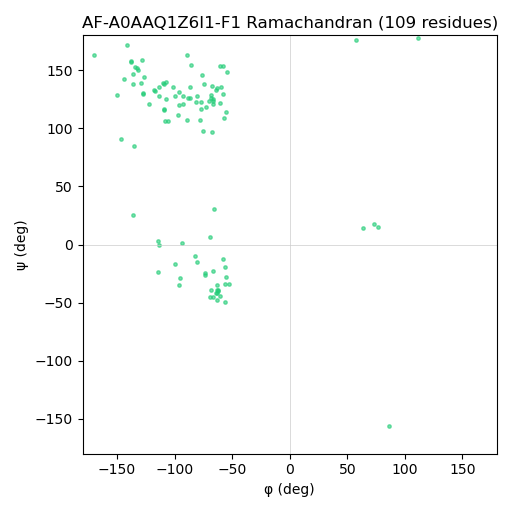.09 107 GLU A C 1
ATOM 875 O O . GLU A 1 107 ? -9.428 -11.866 -9.221 1.00 62.09 107 GLU A O 1
ATOM 880 N N . ILE A 1 108 ? -10.410 -9.907 -9.735 1.00 63.72 108 ILE A N 1
ATOM 881 C CA . ILE A 1 108 ? -10.428 -9.412 -8.368 1.00 63.72 108 ILE A CA 1
ATOM 882 C C . ILE A 1 108 ? -11.462 -10.267 -7.642 1.00 63.72 108 ILE A C 1
ATOM 884 O O . ILE A 1 108 ? -12.622 -10.272 -8.070 1.00 63.72 108 ILE A O 1
ATOM 888 N N . PRO A 1 109 ? -11.085 -10.981 -6.568 1.00 60.12 109 PRO A N 1
ATOM 889 C CA . PRO A 1 109 ? -12.03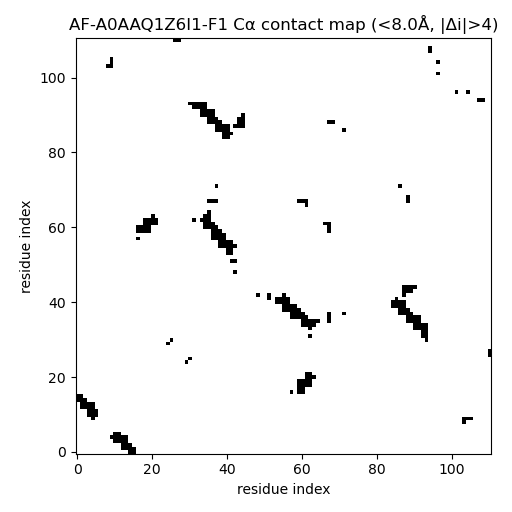9 -11.759 -5.803 1.00 60.12 109 PRO A CA 1
ATOM 890 C C . PRO A 1 109 ? -13.143 -10.822 -5.323 1.00 60.12 109 PRO A C 1
ATOM 892 O O . PRO A 1 109 ? -12.917 -9.959 -4.478 1.00 60.12 109 PRO A O 1
ATOM 895 N N . MET A 1 110 ? -14.339 -10.952 -5.889 1.00 53.91 110 MET A N 1
ATOM 896 C CA . MET A 1 110 ? -15.503 -10.282 -5.337 1.00 53.91 110 MET A CA 1
ATOM 897 C C . MET A 1 110 ? -15.884 -11.081 -4.103 1.00 53.91 110 MET A C 1
ATOM 899 O O . MET A 1 110 ? -16.484 -12.150 -4.224 1.00 53.91 110 MET A O 1
ATOM 903 N N . TYR A 1 111 ? -15.453 -10.614 -2.931 1.00 53.81 111 TYR A N 1
ATOM 904 C CA . TYR A 1 111 ? -15.981 -11.138 -1.681 1.00 53.81 111 TYR A CA 1
ATOM 905 C C . TYR A 1 111 ? -17.480 -10.885 -1.663 1.00 53.81 111 TYR A C 1
ATOM 907 O O . TYR A 1 111 ? -17.927 -9.723 -1.593 1.00 53.81 111 TYR A O 1
#

Secondary structure (DSSP, 8-state):
-EEEEEETTEEEEEE---EET--S--BTTB--SEEEEEEESSPPTT-------PPPEEEEEESSHHHHHHHHHHHHHHS-TTS---EEEEEEETT---GGGTTSS------

Radius of gyration: 15.24 Å; Cα contacts (8 Å, |Δi|>4): 147; chains: 1; bounding box: 44×28×33 Å

Mean predicted aligned error: 8.68 Å

Solvent-accessible surface area (backbone atoms only — not comparable to full-atom values): 7137 Å² total; per-residue (Å²): 105,73,46,80,46,82,50,103,83,42,77,47,83,42,72,70,70,72,58,42,89,62,89,77,76,81,45,78,91,46,64,69,71,49,34,28,38,32,28,40,50,52,78,53,74,90,56,84,75,89,79,68,99,50,77,57,42,81,74,47,32,18,60,43,66,69,59,41,52,51,49,51,58,54,47,65,74,67,54,74,83,86,60,90,78,50,74,40,69,37,87,40,43,78,77,68,56,60,84,93,29,68,90,61,57,78,86,62,82,83,103

Sequence (111 aa):
MGEHVDSPRITCWTEEVPLQGWEGKLDKSRFPKLVYLVFREGYAQHSSVRYQEISPDILAAFTTREAAQTDVVSRQKKEPSFLPSEFHIWEVEFGFLTENFRGQGPEIPMY

Organism: Corynebacterium striatum (NCBI:txid43770)

Foldseek 3Di:
DWDFDDDPQDTDIDDDADEPPDDDDDDLVDDQQKKKWKWWDDDAPPDPDPDDPDDIGTDHIYSDPVVSVVVVVVVQVVDDPPDPTDMYIDIDGQVDDDPVCPPRDDPRPND

pLDDT: mean 76.0, std 12.64, range [50.78, 94.06]